Protein AF-A0A8C3CHC8-F1 (afdb_monomer_lite)

Radius of gyration: 32.54 Å; chains: 1; bounding box: 81×34×77 Å

pLDDT: mean 74.89, std 13.55, range [36.88, 96.38]

Sequence (89 aa):
LAGGGGWRWRNRPPRSCEDYWWEWRHCRGLRHAFHHYYAHGARAAAAQEALCKSERARVEEKQKYAPVWTFRKSPPPDWYLPLDQDSPK

Foldseek 3Di:
DPDDPDPPPPPDPDPDPVVVVVCVVVPPDPVVVVCCCVVPNPVVPVVVVVVVVVVVVVVVVVVVDDPPDDDDPDPDPCPPPDDCPPDDD

Structure (mmCIF, N/CA/C/O backbone):
data_AF-A0A8C3CHC8-F1
#
_entry.id   AF-A0A8C3CHC8-F1
#
loop_
_atom_site.group_PDB
_atom_site.id
_atom_site.type_symbol
_atom_site.label_atom_id
_atom_site.label_alt_id
_atom_site.label_comp_id
_atom_site.label_asym_id
_atom_site.label_entity_id
_atom_site.label_seq_id
_atom_site.pdbx_PDB_ins_code
_atom_site.Cartn_x
_atom_site.Cartn_y
_atom_site.Cartn_z
_atom_site.occupancy
_atom_site.B_iso_or_equiv
_atom_site.auth_seq_id
_atom_site.auth_comp_id
_atom_site.auth_asym_id
_atom_site.auth_atom_id
_atom_site.pdbx_PDB_model_num
ATOM 1 N N . LEU A 1 1 ? 57.678 -3.793 -31.708 1.00 36.88 1 LEU A N 1
ATOM 2 C CA . LEU A 1 1 ? 57.282 -3.456 -30.321 1.00 36.88 1 LEU A CA 1
ATOM 3 C C . LEU A 1 1 ? 55.959 -2.691 -30.362 1.00 36.88 1 LEU A C 1
ATOM 5 O O . LEU A 1 1 ? 55.955 -1.480 -30.527 1.00 36.88 1 LEU A O 1
ATOM 9 N N . ALA A 1 2 ? 54.833 -3.407 -30.315 1.00 45.44 2 ALA A N 1
ATOM 10 C CA . ALA A 1 2 ? 53.496 -2.814 -30.299 1.00 45.44 2 ALA A CA 1
ATOM 11 C C . ALA A 1 2 ? 53.113 -2.476 -28.848 1.00 45.44 2 ALA A C 1
ATOM 13 O O . ALA A 1 2 ? 52.579 -3.310 -28.126 1.00 45.44 2 ALA A O 1
ATOM 14 N N . GLY A 1 3 ? 53.449 -1.267 -28.400 1.00 48.53 3 GLY A N 1
ATOM 15 C CA . GLY A 1 3 ? 53.162 -0.771 -27.051 1.00 48.53 3 GLY A CA 1
ATOM 16 C C . GLY A 1 3 ? 52.242 0.446 -27.093 1.00 48.53 3 GLY A C 1
ATOM 17 O O . GLY A 1 3 ? 52.686 1.553 -26.823 1.00 48.53 3 GLY A O 1
ATOM 18 N N . GLY A 1 4 ? 50.975 0.264 -27.478 1.00 50.19 4 GLY A N 1
ATOM 19 C CA . GLY A 1 4 ? 50.026 1.371 -27.689 1.00 50.19 4 GLY A CA 1
ATOM 20 C C . GLY A 1 4 ? 48.684 1.250 -26.956 1.00 50.19 4 GLY A C 1
ATOM 21 O O . GLY A 1 4 ? 47.739 1.940 -27.320 1.00 50.19 4 GLY A O 1
ATOM 22 N N . GLY A 1 5 ? 48.555 0.362 -25.962 1.00 51.31 5 GLY A N 1
ATOM 23 C CA . GLY A 1 5 ? 47.256 0.029 -25.345 1.00 51.31 5 GLY A CA 1
ATOM 24 C C . GLY A 1 5 ? 46.976 0.609 -23.950 1.00 51.31 5 GLY A C 1
ATOM 25 O O . GLY A 1 5 ? 45.856 0.488 -23.461 1.00 51.31 5 GLY A O 1
ATOM 26 N N . GLY A 1 6 ? 47.959 1.223 -23.282 1.00 51.28 6 GLY A N 1
ATOM 27 C CA . GLY A 1 6 ? 47.875 1.516 -21.838 1.00 51.28 6 GLY A CA 1
ATOM 28 C C . GLY A 1 6 ? 47.207 2.839 -21.437 1.00 51.28 6 GLY A C 1
ATOM 29 O O . GLY A 1 6 ? 46.792 2.991 -20.289 1.00 51.28 6 GLY A O 1
ATOM 30 N N . TRP A 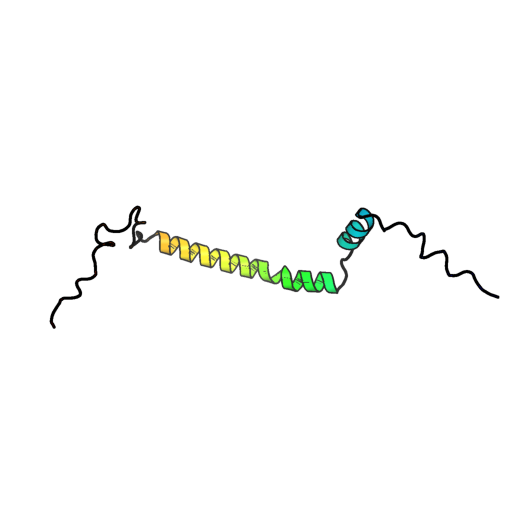1 7 ? 47.083 3.801 -22.357 1.00 49.75 7 TRP A N 1
ATOM 31 C CA . TRP A 1 7 ? 46.711 5.186 -22.016 1.00 49.75 7 TRP A CA 1
ATOM 32 C C . TRP A 1 7 ? 45.217 5.500 -22.166 1.00 49.75 7 TRP A C 1
ATOM 34 O O . TRP A 1 7 ? 44.740 6.493 -21.625 1.00 49.75 7 TRP A O 1
ATOM 44 N N . ARG A 1 8 ? 44.453 4.654 -22.871 1.00 57.12 8 ARG A N 1
ATOM 45 C CA . ARG A 1 8 ? 43.039 4.928 -23.190 1.00 57.12 8 ARG A CA 1
ATOM 46 C C . ARG A 1 8 ? 42.083 4.669 -22.015 1.00 57.12 8 ARG A C 1
ATOM 48 O O . ARG A 1 8 ? 41.015 5.265 -21.963 1.00 57.12 8 ARG A O 1
ATOM 55 N N . TRP A 1 9 ? 42.468 3.819 -21.061 1.00 56.50 9 TRP A N 1
ATOM 56 C CA . TRP A 1 9 ? 41.637 3.477 -19.897 1.00 56.50 9 TRP A CA 1
ATOM 57 C C . TRP A 1 9 ? 41.854 4.403 -18.695 1.00 56.50 9 TRP A C 1
ATOM 59 O O . TRP A 1 9 ? 40.936 4.600 -17.908 1.00 56.50 9 TRP A O 1
ATOM 69 N N . ARG A 1 10 ? 43.052 4.987 -18.559 1.00 58.28 10 ARG A N 1
ATOM 70 C CA . ARG A 1 10 ? 43.455 5.753 -17.365 1.00 58.28 10 ARG A CA 1
ATOM 71 C C . ARG A 1 10 ? 42.966 7.209 -17.363 1.00 58.28 10 ARG A C 1
ATOM 73 O O . ARG A 1 10 ? 42.885 7.803 -16.301 1.00 58.28 10 ARG A O 1
ATOM 80 N N . ASN A 1 11 ? 42.601 7.746 -18.531 1.00 59.94 11 ASN A N 1
ATOM 81 C CA . ASN A 1 11 ? 42.092 9.113 -18.717 1.00 59.94 11 ASN A CA 1
ATOM 82 C C . ASN A 1 11 ? 40.651 9.144 -19.248 1.00 59.94 11 ASN A C 1
ATOM 84 O O . ASN A 1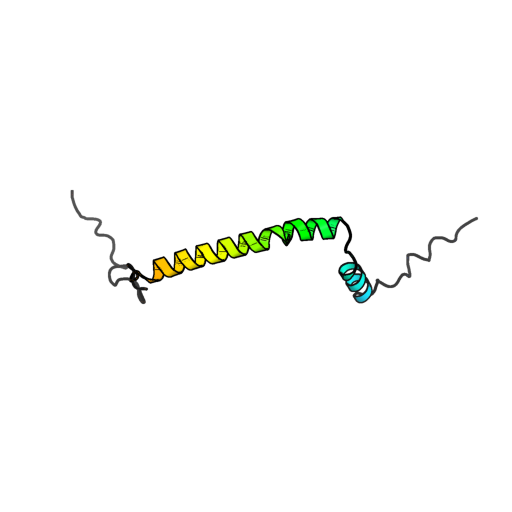 11 ? 40.253 10.108 -19.899 1.00 59.94 11 ASN A O 1
ATOM 88 N N . ARG A 1 12 ? 39.856 8.087 -19.020 1.00 69.25 12 ARG A N 1
ATOM 89 C CA . ARG A 1 12 ? 38.432 8.154 -19.349 1.00 69.25 12 ARG A CA 1
ATOM 90 C C . ARG A 1 12 ? 37.725 8.910 -18.220 1.00 69.25 12 ARG A C 1
ATOM 92 O O . ARG A 1 12 ? 37.685 8.369 -17.114 1.00 69.25 12 ARG A O 1
ATOM 99 N N . PRO A 1 13 ? 37.198 10.126 -18.458 1.00 66.31 13 PRO A N 1
ATOM 100 C CA . PRO A 1 13 ? 36.423 10.816 -17.439 1.00 66.31 13 PRO A CA 1
ATOM 101 C C . PRO A 1 13 ? 35.271 9.905 -16.987 1.00 66.31 13 PRO A C 1
ATOM 103 O O . PRO A 1 13 ? 34.737 9.155 -17.821 1.00 66.31 13 PRO A O 1
ATOM 106 N N . PRO A 1 14 ? 34.909 9.918 -15.689 1.00 75.19 14 PRO A N 1
ATOM 107 C CA . PRO A 1 14 ? 33.747 9.189 -15.204 1.00 75.19 14 PRO A CA 1
ATOM 108 C C . PRO A 1 14 ? 32.559 9.521 -16.102 1.00 75.19 14 PRO A C 1
ATOM 110 O O . PRO A 1 14 ? 32.355 10.685 -16.451 1.00 75.19 14 PRO A O 1
ATOM 113 N N . ARG A 1 15 ? 31.825 8.492 -16.536 1.00 79.31 15 ARG A N 1
ATOM 114 C CA . ARG A 1 15 ? 30.636 8.706 -17.367 1.00 79.31 15 ARG A CA 1
ATOM 115 C C . ARG A 1 15 ? 29.702 9.669 -16.644 1.00 79.31 15 ARG A C 1
ATOM 117 O O . ARG A 1 15 ? 29.589 9.593 -15.419 1.00 79.31 15 ARG A O 1
ATOM 124 N N . SER A 1 16 ? 29.073 10.574 -17.388 1.00 80.25 16 SER A N 1
ATOM 125 C CA . SER A 1 16 ? 28.169 11.527 -16.759 1.00 80.25 16 SER A CA 1
ATOM 126 C C . SER A 1 16 ? 26.983 10.776 -16.153 1.00 80.25 16 SER A C 1
ATOM 128 O O . SER A 1 16 ? 26.565 9.725 -16.651 1.00 80.25 16 SER A O 1
ATOM 130 N N . CYS A 1 17 ? 26.438 11.305 -15.060 1.00 78.00 17 CYS A N 1
ATOM 131 C CA . CYS A 1 17 ? 25.233 10.741 -14.458 1.00 78.00 17 CYS A CA 1
ATOM 132 C C . CYS A 1 17 ? 24.066 10.725 -15.458 1.00 78.00 17 CYS A C 1
ATOM 134 O O . CYS A 1 17 ? 23.274 9.787 -15.445 1.00 78.00 17 CYS A O 1
ATOM 136 N N . GLU A 1 18 ? 24.009 11.713 -16.357 1.00 78.81 18 GLU A N 1
ATOM 137 C CA . GLU A 1 18 ? 23.019 11.799 -17.433 1.00 78.81 18 GLU A CA 1
ATOM 138 C C . GLU A 1 18 ? 23.125 10.631 -18.415 1.00 78.81 18 GLU A C 1
ATOM 140 O O . GLU A 1 18 ? 22.099 10.077 -18.796 1.00 78.81 18 GLU A O 1
ATOM 145 N N . ASP A 1 19 ? 24.337 10.185 -18.764 1.00 79.06 19 ASP A N 1
ATOM 146 C CA . ASP A 1 19 ? 24.532 9.021 -19.641 1.00 79.06 19 ASP A CA 1
ATOM 147 C C . ASP A 1 19 ? 24.020 7.739 -18.979 1.00 79.06 19 ASP A C 1
ATOM 149 O O . ASP A 1 19 ? 23.333 6.934 -19.606 1.00 79.06 19 ASP A O 1
ATOM 153 N N . TYR A 1 20 ? 24.321 7.557 -17.690 1.00 72.44 20 TYR A N 1
ATOM 154 C CA . TYR A 1 20 ? 23.827 6.409 -16.929 1.00 72.44 20 TYR A CA 1
ATOM 155 C C . TYR A 1 20 ? 22.299 6.442 -16.795 1.00 72.44 20 TYR A C 1
ATOM 157 O O . TYR A 1 20 ? 21.627 5.419 -16.941 1.00 72.44 20 TYR A O 1
ATOM 165 N N . TRP A 1 21 ? 21.738 7.627 -16.558 1.00 71.44 21 TRP A N 1
ATOM 166 C CA . TRP A 1 21 ? 20.299 7.835 -16.466 1.00 71.44 21 TRP A CA 1
ATOM 167 C C . TRP A 1 21 ? 19.596 7.597 -17.810 1.00 71.44 21 TRP A C 1
ATOM 169 O O . TRP A 1 21 ? 18.556 6.935 -17.851 1.00 71.44 21 TRP A O 1
ATOM 179 N N . TRP A 1 22 ? 20.192 8.040 -18.922 1.00 75.81 22 TRP A N 1
ATOM 180 C CA . TRP A 1 22 ? 19.719 7.756 -20.277 1.00 75.81 22 TRP A CA 1
ATOM 181 C C . TRP A 1 22 ? 19.778 6.263 -20.596 1.00 75.81 22 TRP A C 1
ATOM 183 O O . TRP A 1 22 ? 18.782 5.715 -21.068 1.00 75.81 22 TRP A O 1
ATOM 193 N N . GLU A 1 23 ? 20.887 5.579 -20.303 1.00 76.31 23 GLU A N 1
ATOM 194 C CA . GLU A 1 23 ? 21.024 4.130 -20.497 1.00 76.31 23 GLU A CA 1
ATOM 195 C C . GLU A 1 23 ? 19.998 3.355 -19.666 1.00 76.31 23 GLU A C 1
ATOM 197 O O . GLU A 1 23 ? 19.351 2.451 -20.190 1.00 76.31 23 GLU A O 1
ATOM 202 N N . TRP A 1 24 ? 19.778 3.731 -18.403 1.00 69.81 24 TRP A N 1
ATOM 203 C CA . TRP A 1 24 ? 18.743 3.131 -17.559 1.00 69.81 24 TRP A CA 1
ATOM 204 C C . TRP A 1 24 ? 17.338 3.355 -18.132 1.00 69.81 24 TRP A C 1
ATOM 206 O O . TRP A 1 24 ? 16.553 2.412 -18.245 1.00 69.81 24 TRP A O 1
ATOM 216 N N . ARG A 1 25 ? 17.040 4.579 -18.583 1.00 70.81 25 ARG A N 1
ATOM 217 C CA . ARG A 1 25 ? 15.756 4.942 -19.203 1.00 70.81 25 ARG A CA 1
ATOM 218 C C . ARG A 1 25 ? 15.508 4.211 -20.530 1.00 70.81 25 ARG A C 1
ATOM 220 O O . ARG A 1 25 ? 14.352 3.954 -20.875 1.00 70.81 25 ARG A O 1
ATOM 227 N N . HIS A 1 26 ? 16.571 3.845 -21.248 1.00 67.62 26 HIS A N 1
ATOM 228 C CA . HIS A 1 26 ? 16.516 3.117 -22.522 1.00 67.62 26 HIS A CA 1
ATOM 229 C C . HIS A 1 26 ? 16.751 1.609 -22.384 1.00 67.62 26 HIS A C 1
ATOM 231 O O . HIS A 1 26 ? 16.526 0.870 -23.343 1.00 67.62 26 HIS A O 1
ATOM 237 N N . CYS A 1 27 ? 17.127 1.117 -21.200 1.00 68.75 27 CYS A N 1
ATOM 238 C CA . CYS A 1 27 ? 17.277 -0.304 -20.894 1.00 68.75 27 CYS A CA 1
ATOM 239 C C . CYS A 1 27 ? 15.913 -1.007 -20.809 1.00 68.75 27 CYS A C 1
ATOM 241 O O . CYS A 1 27 ? 15.477 -1.460 -19.754 1.00 68.75 27 CYS A O 1
ATOM 243 N N . ARG A 1 28 ? 15.255 -1.165 -21.961 1.00 69.81 28 ARG A N 1
ATOM 244 C CA . ARG A 1 28 ? 14.034 -1.961 -22.159 1.00 69.81 28 ARG A CA 1
ATOM 245 C C . ARG A 1 28 ? 14.337 -3.346 -22.740 1.00 69.81 28 ARG A C 1
ATOM 247 O O . ARG A 1 28 ? 13.628 -3.836 -23.612 1.00 69.81 28 ARG A O 1
ATOM 254 N N . GLY A 1 29 ? 15.422 -3.975 -22.289 1.00 75.94 29 GLY A N 1
ATOM 255 C CA . GLY A 1 29 ? 15.780 -5.331 -22.716 1.00 75.94 29 GLY A CA 1
ATOM 256 C C . GLY A 1 29 ? 14.776 -6.389 -22.239 1.00 75.94 29 GLY A C 1
ATOM 257 O O . GLY A 1 29 ? 13.946 -6.129 -21.368 1.00 75.94 29 GLY A O 1
ATOM 258 N N . LEU A 1 30 ? 14.900 -7.621 -22.745 1.00 73.81 30 LEU A N 1
ATOM 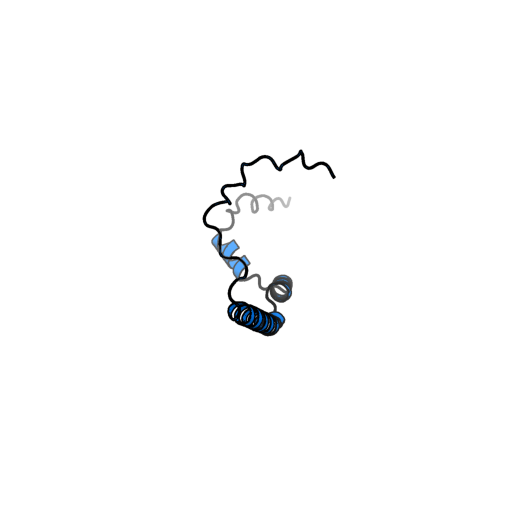259 C CA . LEU A 1 30 ? 14.014 -8.744 -22.391 1.00 73.81 30 LEU A CA 1
ATOM 260 C C . LEU A 1 30 ? 13.905 -8.974 -20.876 1.00 73.81 30 LEU A C 1
ATOM 262 O O . LEU A 1 30 ? 12.818 -9.231 -20.373 1.00 73.81 30 LEU A O 1
ATOM 266 N N . ARG A 1 31 ? 15.005 -8.806 -20.128 1.00 79.94 31 ARG A N 1
ATOM 267 C CA . ARG A 1 31 ? 15.003 -8.904 -18.660 1.00 79.94 31 ARG A CA 1
ATOM 268 C C . ARG A 1 31 ? 14.157 -7.806 -18.004 1.00 79.94 31 ARG A C 1
ATOM 270 O O . ARG A 1 31 ? 13.451 -8.082 -17.043 1.00 79.94 31 ARG A O 1
ATOM 277 N N . HIS A 1 32 ? 14.207 -6.577 -18.521 1.00 79.75 32 HIS A N 1
ATOM 278 C CA . HIS A 1 32 ? 13.367 -5.476 -18.039 1.00 79.75 32 HIS A CA 1
ATOM 279 C C . HIS A 1 32 ? 11.893 -5.740 -18.357 1.00 79.75 32 HIS A C 1
ATOM 281 O O . HIS A 1 32 ? 11.058 -5.615 -17.470 1.00 79.75 32 HIS A O 1
ATOM 287 N N . ALA A 1 33 ? 11.581 -6.187 -19.576 1.00 76.25 33 ALA A N 1
ATOM 288 C CA . ALA A 1 33 ? 10.223 -6.574 -19.952 1.00 76.25 33 ALA A CA 1
ATOM 289 C C . ALA A 1 33 ? 9.693 -7.732 -19.086 1.00 76.25 33 ALA A C 1
ATOM 291 O O . ALA A 1 33 ? 8.555 -7.682 -18.629 1.00 76.25 33 ALA A O 1
ATOM 292 N N . PHE A 1 34 ? 10.531 -8.730 -18.790 1.00 80.31 34 PHE A N 1
ATOM 293 C CA . PHE A 1 34 ? 10.198 -9.841 -17.898 1.00 80.31 34 PHE A CA 1
ATOM 294 C C . PHE A 1 34 ? 9.928 -9.359 -16.468 1.00 80.31 34 PHE A C 1
ATOM 296 O O . PHE A 1 34 ? 8.873 -9.654 -15.913 1.00 80.31 34 PHE A O 1
ATOM 303 N N . HIS A 1 35 ? 10.828 -8.561 -15.881 1.00 79.31 35 HIS A N 1
ATOM 304 C CA . HIS A 1 35 ? 10.602 -7.992 -14.550 1.00 79.31 35 HIS A CA 1
ATOM 305 C C . HIS A 1 35 ? 9.345 -7.128 -14.508 1.00 79.31 35 HIS A C 1
ATOM 307 O O . HIS A 1 35 ? 8.549 -7.272 -13.590 1.00 79.31 35 HIS A O 1
ATOM 313 N N . HIS A 1 36 ? 9.121 -6.284 -15.513 1.00 74.50 36 HIS A N 1
ATOM 314 C CA . HIS A 1 36 ? 7.933 -5.443 -15.589 1.00 74.50 36 HIS A CA 1
ATOM 315 C C . HIS A 1 36 ? 6.649 -6.272 -15.771 1.00 74.50 36 HIS A C 1
ATOM 317 O O . HIS A 1 36 ? 5.611 -5.923 -15.218 1.00 74.50 36 HIS A O 1
ATOM 323 N N . TYR A 1 37 ? 6.703 -7.398 -16.487 1.00 74.88 37 TYR A N 1
ATOM 324 C CA . TYR A 1 37 ? 5.578 -8.325 -16.624 1.00 74.88 37 TYR A CA 1
ATOM 325 C C . TYR A 1 37 ? 5.249 -9.055 -15.313 1.00 74.88 37 TYR A C 1
ATOM 327 O O . TYR A 1 37 ? 4.080 -9.197 -14.982 1.00 74.88 37 TYR A O 1
ATOM 335 N N . TYR A 1 38 ? 6.237 -9.490 -14.530 1.00 72.88 38 TYR A N 1
ATOM 336 C CA . TYR A 1 38 ? 5.959 -10.168 -13.255 1.00 72.88 38 TYR A CA 1
ATOM 337 C C . TYR A 1 38 ? 5.684 -9.201 -12.094 1.00 72.88 38 TYR A C 1
ATOM 339 O O . TYR A 1 38 ? 4.894 -9.530 -11.216 1.00 72.88 38 TYR A O 1
ATOM 347 N N . ALA A 1 39 ? 6.290 -8.011 -12.092 1.00 75.06 39 ALA A N 1
ATOM 348 C CA . ALA A 1 39 ? 6.097 -7.005 -11.045 1.00 75.06 39 ALA A CA 1
ATOM 349 C C . ALA A 1 39 ? 4.858 -6.123 -11.272 1.00 75.06 39 ALA A C 1
ATOM 351 O O . ALA A 1 39 ? 4.211 -5.712 -10.312 1.00 75.06 39 ALA A O 1
ATOM 352 N N . HIS A 1 40 ? 4.524 -5.823 -12.532 1.00 70.50 40 HIS A N 1
ATOM 353 C CA . HIS A 1 40 ? 3.463 -4.875 -12.901 1.00 70.50 40 HIS A CA 1
ATOM 354 C C . HIS A 1 40 ? 2.508 -5.418 -13.975 1.00 70.50 40 HIS A C 1
ATOM 356 O O . HIS A 1 40 ? 1.734 -4.655 -14.549 1.00 70.50 40 HIS A O 1
ATOM 362 N N . GLY A 1 41 ? 2.588 -6.710 -14.309 1.00 62.81 41 GLY A N 1
ATOM 363 C CA . GLY A 1 41 ? 1.924 -7.302 -15.469 1.00 62.81 41 GLY A CA 1
ATOM 364 C C . GLY A 1 41 ? 0.450 -6.955 -15.620 1.00 62.81 41 GLY A C 1
ATOM 365 O O . GLY A 1 41 ? -0.328 -6.999 -14.671 1.00 62.81 41 GLY A O 1
ATOM 366 N N . ALA A 1 42 ? 0.049 -6.732 -16.872 1.00 57.34 42 ALA A N 1
ATOM 367 C CA . ALA A 1 42 ? -1.312 -6.398 -17.292 1.00 57.34 42 ALA A CA 1
ATOM 368 C C . ALA A 1 42 ? -2.397 -7.408 -16.849 1.00 57.34 42 ALA A C 1
ATOM 370 O O . ALA A 1 42 ? -3.577 -7.071 -16.824 1.00 57.34 42 ALA A O 1
ATOM 371 N N . ARG A 1 43 ? -2.021 -8.631 -16.444 1.00 57.12 43 ARG A N 1
ATOM 372 C CA . ARG A 1 43 ? -2.941 -9.635 -15.870 1.00 57.12 43 ARG A CA 1
ATOM 373 C C . ARG A 1 43 ? -3.391 -9.308 -14.442 1.00 57.12 43 ARG A C 1
ATOM 375 O O . ARG A 1 43 ? -4.352 -9.908 -13.971 1.00 57.12 43 ARG A O 1
ATOM 382 N N . ALA A 1 44 ? -2.727 -8.373 -13.764 1.00 61.66 44 ALA A N 1
ATOM 383 C CA . ALA A 1 44 ? -3.099 -7.947 -12.424 1.00 61.66 44 ALA A CA 1
ATOM 384 C C . ALA A 1 44 ? -4.214 -6.896 -12.422 1.00 61.66 44 ALA A C 1
ATOM 386 O O . ALA A 1 44 ? -4.906 -6.809 -11.424 1.00 61.66 44 ALA A O 1
ATOM 387 N N . ALA A 1 45 ? -4.456 -6.141 -13.501 1.00 73.50 45 ALA A N 1
ATOM 388 C CA . ALA A 1 45 ? -5.417 -5.031 -13.459 1.00 73.50 45 ALA A CA 1
ATOM 389 C C . ALA A 1 45 ? -6.853 -5.502 -13.163 1.00 73.50 45 ALA A C 1
ATOM 391 O O . ALA A 1 45 ? -7.473 -5.032 -12.214 1.00 73.50 45 ALA A O 1
ATOM 392 N N . ALA A 1 46 ? -7.352 -6.495 -13.907 1.00 80.88 46 ALA A N 1
ATOM 393 C CA . ALA A 1 46 ? -8.686 -7.053 -13.677 1.00 80.88 46 ALA A CA 1
ATOM 394 C C . ALA A 1 46 ? -8.791 -7.789 -12.327 1.00 80.88 46 ALA A C 1
ATOM 396 O O . ALA A 1 46 ? -9.803 -7.685 -11.639 1.00 80.88 46 ALA A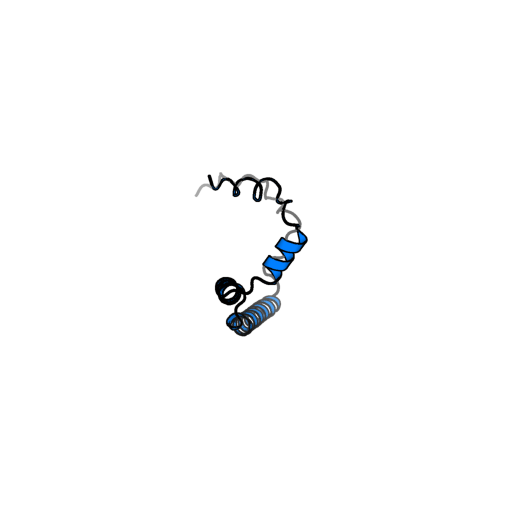 O 1
ATOM 397 N N . ALA A 1 47 ? -7.736 -8.503 -11.918 1.00 80.75 47 ALA A N 1
ATOM 398 C CA . ALA A 1 47 ? -7.696 -9.189 -10.626 1.00 80.75 47 ALA A CA 1
ATOM 399 C C . ALA A 1 47 ? -7.649 -8.195 -9.452 1.00 80.75 47 ALA A C 1
ATOM 401 O O . ALA A 1 47 ? -8.351 -8.366 -8.463 1.00 80.75 47 ALA A O 1
ATOM 402 N N . GLN A 1 48 ? -6.870 -7.125 -9.575 1.00 81.44 48 GLN A N 1
ATOM 403 C CA . GLN A 1 48 ? -6.760 -6.043 -8.603 1.00 81.44 48 GLN A CA 1
ATOM 404 C C . GLN A 1 48 ? -8.067 -5.259 -8.508 1.00 81.44 48 GLN A C 1
ATOM 406 O O . GLN A 1 48 ? -8.490 -4.919 -7.407 1.00 81.44 48 GLN A O 1
ATOM 411 N N . GLU A 1 49 ? -8.737 -5.009 -9.633 1.00 88.12 49 GLU A N 1
ATOM 412 C CA . GLU A 1 49 ? -10.059 -4.389 -9.644 1.00 88.12 49 GLU A CA 1
ATOM 413 C C . GLU A 1 49 ? -11.101 -5.295 -8.976 1.00 88.12 49 GLU A C 1
ATOM 415 O O . GLU A 1 49 ? -11.880 -4.819 -8.152 1.00 88.12 49 GLU A O 1
ATOM 420 N N . ALA A 1 50 ? -11.084 -6.601 -9.264 1.00 89.62 50 ALA A N 1
ATOM 421 C CA . ALA A 1 50 ? -11.952 -7.573 -8.606 1.00 89.62 50 ALA A CA 1
ATOM 422 C C . ALA A 1 50 ? -11.713 -7.623 -7.086 1.00 89.62 50 ALA A C 1
ATOM 424 O O . ALA A 1 50 ? -12.676 -7.569 -6.323 1.00 89.62 50 ALA A O 1
ATOM 425 N N . LEU A 1 51 ? -10.450 -7.636 -6.644 1.00 90.38 51 LEU A N 1
ATOM 426 C CA . LEU A 1 51 ? -10.078 -7.578 -5.226 1.00 90.38 51 LEU A CA 1
ATOM 427 C C . LEU A 1 51 ? -10.506 -6.258 -4.573 1.00 90.38 51 LEU A C 1
ATOM 429 O O . LEU A 1 51 ? -11.036 -6.247 -3.467 1.00 90.38 51 LEU A O 1
ATOM 433 N N . CYS A 1 52 ? -10.319 -5.129 -5.257 1.00 92.62 52 CYS A N 1
ATOM 434 C CA . CYS A 1 52 ? -10.736 -3.826 -4.747 1.00 92.62 52 CYS A CA 1
ATOM 435 C C . CYS A 1 52 ? -12.263 -3.756 -4.587 1.00 92.62 52 CYS A C 1
ATOM 437 O O . CYS A 1 52 ? -12.755 -3.270 -3.567 1.00 92.62 52 CYS A O 1
ATOM 439 N N . LYS A 1 53 ? -13.015 -4.287 -5.562 1.00 95.38 53 LYS A N 1
ATOM 440 C CA . LYS A 1 53 ? -14.479 -4.390 -5.505 1.00 95.38 53 LYS A CA 1
ATOM 441 C C . LYS A 1 53 ? -14.938 -5.294 -4.362 1.00 95.38 53 LYS A C 1
ATOM 443 O O . LYS A 1 53 ? -15.824 -4.891 -3.612 1.00 95.38 53 LYS A O 1
ATOM 448 N N . SER A 1 54 ? -14.329 -6.470 -4.187 1.00 96.06 54 SER A N 1
ATOM 449 C CA . SER A 1 54 ? -14.695 -7.382 -3.096 1.00 96.06 54 SER A CA 1
ATOM 450 C C . SER A 1 54 ? -14.383 -6.789 -1.724 1.00 96.06 54 SER A C 1
ATOM 452 O O . SER A 1 54 ? -15.206 -6.880 -0.817 1.00 96.06 54 SER A O 1
ATOM 454 N N . GLU A 1 55 ? -13.230 -6.133 -1.571 1.00 96.38 55 GLU A N 1
ATOM 455 C CA . GLU A 1 55 ? -12.862 -5.480 -0.314 1.00 96.38 55 GLU A CA 1
ATOM 456 C C . GLU A 1 55 ? -13.786 -4.311 0.010 1.00 96.38 55 GLU A C 1
ATOM 458 O O . GLU A 1 55 ? -14.218 -4.174 1.155 1.00 96.38 55 GLU A O 1
ATOM 463 N N . ARG A 1 56 ? -14.160 -3.508 -0.991 1.00 96.31 56 ARG A N 1
ATOM 464 C CA . ARG A 1 56 ? -15.136 -2.432 -0.804 1.00 96.31 56 ARG A CA 1
ATOM 465 C C . ARG A 1 56 ? -16.488 -2.978 -0.358 1.00 96.31 56 ARG A C 1
ATOM 467 O O . ARG A 1 56 ? -17.000 -2.511 0.652 1.00 96.31 56 ARG A O 1
ATOM 474 N N . ALA A 1 57 ? -17.004 -4.012 -1.023 1.00 96.31 57 ALA A N 1
ATOM 475 C CA . ALA A 1 57 ? -18.259 -4.653 -0.635 1.00 96.31 57 ALA A CA 1
ATOM 476 C C . ALA A 1 57 ? -18.198 -5.210 0.800 1.00 96.31 57 ALA A C 1
ATOM 478 O O . ALA A 1 57 ? -19.115 -5.009 1.595 1.00 96.31 57 ALA A O 1
ATOM 479 N N . ARG A 1 5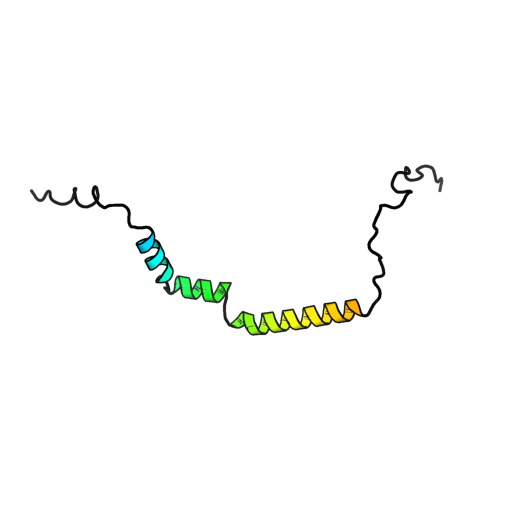8 ? -17.083 -5.853 1.174 1.00 95.06 58 ARG A N 1
ATOM 480 C CA . ARG A 1 58 ? -16.860 -6.362 2.536 1.00 95.06 58 ARG A CA 1
ATOM 481 C C . ARG A 1 58 ? -16.823 -5.238 3.577 1.00 95.06 58 ARG A C 1
ATOM 483 O O . ARG A 1 58 ? -17.267 -5.437 4.708 1.00 95.06 58 ARG A O 1
ATOM 490 N N . VAL A 1 59 ? -16.251 -4.084 3.236 1.00 92.19 59 VAL A N 1
ATOM 491 C CA . VAL A 1 59 ? -16.184 -2.906 4.114 1.00 92.19 59 VAL A CA 1
ATOM 492 C C . VAL A 1 59 ? -17.550 -2.237 4.244 1.00 92.19 59 VAL A C 1
ATOM 494 O O . VAL A 1 59 ? -17.948 -1.942 5.366 1.00 92.19 59 VAL A O 1
ATOM 497 N N . GLU A 1 60 ? -18.283 -2.055 3.147 1.00 93.56 60 GLU A N 1
ATOM 498 C CA . GLU A 1 60 ? -19.641 -1.495 3.144 1.00 93.56 60 GLU A CA 1
ATOM 499 C C . GLU A 1 60 ? -20.602 -2.353 3.972 1.00 93.56 60 GLU A C 1
ATOM 501 O O . GLU A 1 60 ? -21.334 -1.826 4.805 1.00 93.56 60 GLU A O 1
ATOM 506 N N . GLU A 1 61 ? -20.547 -3.680 3.822 1.00 93.06 61 GLU A N 1
ATOM 507 C CA . GLU A 1 61 ? -21.340 -4.596 4.646 1.00 93.06 61 GLU A CA 1
ATOM 508 C C . GLU A 1 61 ? -20.990 -4.448 6.132 1.00 93.06 61 GLU A C 1
ATOM 510 O O . GLU A 1 61 ? -21.883 -4.314 6.961 1.00 93.06 61 GLU A O 1
ATOM 515 N N . LYS A 1 62 ? -19.696 -4.375 6.483 1.00 87.62 62 LYS A N 1
ATOM 516 C CA . LYS A 1 62 ? -19.274 -4.132 7.873 1.00 87.62 62 LYS A CA 1
ATOM 517 C C . LYS A 1 62 ? -19.740 -2.777 8.413 1.00 87.62 62 LYS A C 1
ATOM 519 O O . LYS A 1 62 ? -20.009 -2.690 9.605 1.00 87.62 62 LYS A O 1
ATOM 524 N N . GLN A 1 63 ? -19.836 -1.746 7.573 1.00 87.19 63 GLN A N 1
ATOM 525 C CA . GLN A 1 63 ? -20.288 -0.409 7.975 1.00 87.19 63 GLN A CA 1
ATOM 526 C C . GLN A 1 63 ? -21.791 -0.335 8.275 1.00 87.19 63 GLN A C 1
ATOM 528 O O . GLN A 1 63 ? -22.206 0.571 8.994 1.00 87.19 63 GLN A O 1
ATOM 533 N N . LYS A 1 64 ? -22.607 -1.275 7.774 1.00 91.50 64 LYS A N 1
ATOM 534 C CA . LYS A 1 64 ? -24.046 -1.337 8.098 1.00 91.50 64 LYS A CA 1
ATOM 535 C C . LYS A 1 64 ? -24.303 -1.618 9.575 1.00 91.50 64 LYS A C 1
ATOM 537 O O . LYS A 1 64 ? -25.340 -1.228 10.105 1.00 91.50 64 LYS A O 1
ATOM 542 N N . TYR A 1 65 ? -23.375 -2.305 10.231 1.00 89.31 65 TYR A N 1
ATOM 543 C CA . TYR A 1 65 ? -23.511 -2.697 11.624 1.00 89.31 65 TYR A CA 1
ATOM 544 C C . TYR A 1 65 ? -22.797 -1.685 12.517 1.00 89.31 65 TYR A C 1
ATOM 546 O O . TYR A 1 65 ? -21.640 -1.331 12.280 1.00 89.31 65 TYR A O 1
ATOM 554 N N . ALA A 1 66 ? -23.482 -1.236 13.571 1.00 84.00 66 ALA A N 1
ATOM 555 C CA . ALA A 1 66 ? -22.858 -0.399 14.584 1.00 84.00 66 ALA A CA 1
ATOM 556 C C . ALA A 1 66 ? -21.650 -1.144 15.186 1.00 84.00 66 ALA A C 1
ATOM 558 O O . ALA A 1 66 ? -21.754 -2.341 15.480 1.00 84.00 66 ALA A O 1
ATOM 559 N N . PRO A 1 67 ? -20.495 -0.478 15.359 1.00 82.12 67 PRO A N 1
ATOM 560 C CA . PRO A 1 67 ? -19.320 -1.128 15.911 1.00 82.12 67 PRO A CA 1
ATOM 561 C C . PRO A 1 67 ? -19.637 -1.644 17.317 1.00 82.12 67 PRO A C 1
ATOM 563 O O . PRO A 1 67 ? -19.983 -0.871 18.206 1.00 82.12 67 PRO A O 1
ATOM 566 N N . VAL A 1 68 ? -19.487 -2.958 17.511 1.00 80.62 68 VAL A N 1
ATOM 567 C CA . VAL A 1 68 ? -19.680 -3.627 18.814 1.00 80.62 68 VAL A CA 1
ATOM 568 C C . VAL A 1 68 ? -18.760 -3.025 19.880 1.00 80.62 68 VAL A C 1
ATOM 570 O O . VAL A 1 68 ? -19.113 -2.952 21.053 1.00 80.62 68 VAL A O 1
ATOM 573 N N . TRP A 1 69 ? -17.590 -2.543 19.457 1.00 78.25 69 TRP A N 1
ATOM 574 C CA . TRP A 1 69 ? -16.627 -1.863 20.309 1.00 78.25 69 TRP A CA 1
ATOM 575 C C . TRP A 1 69 ? -16.531 -0.394 19.915 1.00 78.25 69 TRP A C 1
ATOM 577 O O . TRP A 1 69 ? -16.018 -0.054 18.847 1.00 78.25 69 TRP A O 1
ATOM 587 N N . THR A 1 70 ? -16.991 0.492 20.794 1.00 80.19 70 THR A N 1
ATOM 588 C CA . THR A 1 70 ? -16.695 1.921 20.688 1.00 80.19 70 THR A CA 1
ATOM 589 C C . THR A 1 70 ? -15.211 2.157 20.980 1.00 80.19 70 THR A C 1
ATOM 591 O O . THR A 1 70 ? -14.619 1.518 21.855 1.00 80.19 70 THR A O 1
ATOM 594 N N . PHE A 1 71 ? -14.574 3.058 20.225 1.00 81.69 71 PHE A N 1
ATOM 595 C CA . PHE A 1 71 ? -13.157 3.368 20.420 1.00 81.69 71 PHE A CA 1
ATOM 596 C C . PHE A 1 71 ? -12.957 4.012 21.797 1.00 81.69 71 PHE A C 1
ATOM 598 O O . PHE A 1 71 ? -13.423 5.126 22.048 1.00 81.69 71 PHE A O 1
ATOM 605 N N . ARG A 1 72 ? -12.277 3.302 22.702 1.00 83.62 72 ARG A N 1
ATOM 606 C CA . ARG A 1 72 ? -12.041 3.768 24.073 1.00 83.62 72 ARG A CA 1
ATOM 607 C C . ARG A 1 72 ? -11.030 4.915 24.056 1.00 83.62 72 ARG A C 1
ATOM 609 O O . ARG A 1 72 ? -9.970 4.804 23.448 1.00 83.62 72 ARG A O 1
ATOM 616 N N . LYS A 1 73 ? -11.367 6.030 24.707 1.00 85.62 73 LYS A N 1
ATOM 617 C CA . LYS A 1 73 ? -10.495 7.216 24.825 1.00 85.62 73 LYS A CA 1
ATOM 618 C C . LYS A 1 73 ? -9.549 7.154 2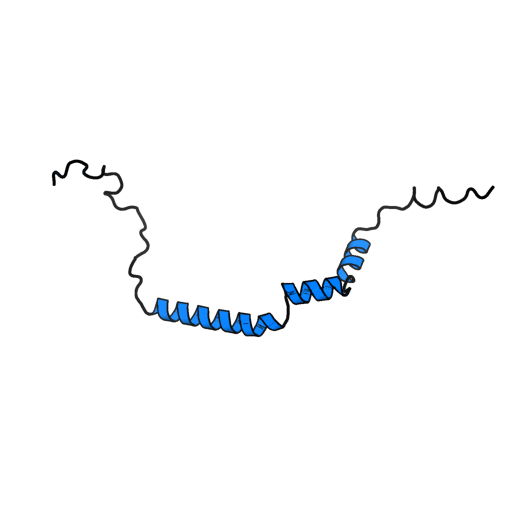6.023 1.00 85.62 73 LYS A C 1
ATOM 620 O O . LYS A 1 73 ? -8.540 7.847 26.032 1.00 85.62 73 LYS A O 1
ATOM 625 N N . SER A 1 74 ? -9.865 6.321 27.003 1.00 82.81 74 SER A N 1
ATOM 626 C CA . SER A 1 74 ? -9.044 6.063 28.177 1.00 82.81 74 SER A CA 1
ATOM 627 C C . SER A 1 74 ? -9.129 4.578 28.526 1.00 82.81 74 SER A C 1
ATOM 629 O O . SER A 1 74 ? -10.145 3.936 28.219 1.00 82.81 74 SER A O 1
ATOM 631 N N . PRO A 1 75 ? -8.083 4.012 29.147 1.00 83.94 75 PRO A N 1
ATOM 632 C CA . PRO A 1 75 ? -8.197 2.694 29.745 1.00 83.94 75 PRO A CA 1
ATOM 633 C C . PRO A 1 75 ? -9.300 2.703 30.825 1.00 83.94 75 PRO A C 1
ATOM 635 O O . PRO A 1 75 ? -9.551 3.745 31.440 1.00 83.94 75 PRO A O 1
ATOM 638 N N . PRO A 1 76 ? -9.996 1.573 31.026 1.00 84.94 76 PRO A N 1
ATOM 639 C CA . PRO A 1 76 ? -10.865 1.348 32.174 1.00 84.94 76 PRO A CA 1
ATOM 640 C C . PRO A 1 76 ? -10.215 1.763 33.516 1.00 84.94 76 PRO A C 1
ATOM 642 O O . PRO A 1 76 ? -9.014 1.547 33.692 1.00 84.94 76 PRO A O 1
ATOM 645 N N . PRO A 1 77 ? -10.962 2.371 34.459 1.00 79.88 77 PRO A N 1
ATOM 646 C CA . PRO A 1 77 ? -10.411 2.859 35.733 1.00 79.88 77 PRO A CA 1
ATOM 647 C C . PRO A 1 77 ? -9.817 1.759 36.626 1.00 79.88 77 PRO A C 1
ATOM 649 O O . PRO A 1 77 ? -8.918 2.013 37.421 1.00 79.88 77 PRO A O 1
ATOM 652 N N . ASP A 1 78 ? -10.320 0.540 36.476 1.00 80.50 78 ASP A N 1
ATOM 653 C CA . ASP A 1 78 ? -9.946 -0.684 37.181 1.00 80.50 78 ASP A CA 1
ATOM 654 C C . ASP A 1 78 ? -8.707 -1.378 36.596 1.00 80.50 78 ASP A C 1
ATOM 656 O O . ASP A 1 78 ? -8.217 -2.343 37.170 1.00 80.50 78 ASP A O 1
ATOM 660 N N . TRP A 1 79 ? -8.138 -0.874 35.496 1.00 80.81 79 TRP A N 1
ATOM 661 C CA . TRP A 1 79 ? -6.971 -1.484 34.839 1.00 80.81 79 TRP A CA 1
ATOM 662 C C . TRP A 1 79 ? -5.707 -1.504 35.715 1.00 80.81 79 TRP A C 1
ATOM 664 O O . TRP A 1 79 ? -4.780 -2.270 35.461 1.00 80.81 79 TRP A O 1
ATOM 674 N N . TYR A 1 80 ? -5.657 -0.643 36.732 1.00 76.44 80 TYR A N 1
ATOM 675 C CA . TYR A 1 80 ? -4.565 -0.573 37.705 1.00 76.44 80 TYR A CA 1
ATOM 676 C C . TYR A 1 80 ? -4.828 -1.393 38.969 1.00 76.44 80 TYR A C 1
ATOM 678 O O . TYR A 1 80 ? -3.951 -1.465 39.829 1.00 76.44 80 TYR A O 1
ATOM 686 N N . LEU A 1 81 ? -6.018 -1.981 39.113 1.00 81.38 81 LEU A N 1
ATOM 687 C CA . LEU A 1 81 ? -6.305 -2.835 40.252 1.00 81.38 81 LEU A CA 1
ATOM 688 C C . LEU A 1 81 ? -5.562 -4.164 40.064 1.00 81.38 81 LEU A C 1
ATOM 690 O O . LEU A 1 81 ? -5.631 -4.758 38.983 1.00 81.38 81 LEU A O 1
ATOM 694 N N . PRO A 1 82 ? -4.830 -4.642 41.084 1.00 82.06 82 PRO A N 1
ATOM 695 C CA . PRO A 1 82 ? -4.376 -6.021 41.105 1.00 82.06 82 PRO A CA 1
ATOM 696 C C . PRO A 1 82 ? -5.584 -6.929 40.868 1.00 82.06 82 PRO A C 1
ATOM 698 O O . PRO A 1 82 ? -6.616 -6.746 41.506 1.00 82.06 82 PRO A O 1
ATOM 701 N N . LEU A 1 83 ? -5.468 -7.878 39.934 1.00 74.25 83 LEU A N 1
ATOM 702 C CA . LEU A 1 83 ? -6.453 -8.952 39.785 1.00 74.25 83 LEU A CA 1
ATOM 703 C C . LEU A 1 83 ? -6.679 -9.559 41.171 1.00 74.25 83 LEU A C 1
ATOM 705 O O . LEU A 1 83 ? -5.690 -9.914 41.809 1.00 74.25 83 LEU A O 1
ATOM 709 N N . ASP A 1 84 ? -7.928 -9.654 41.630 1.00 70.12 84 ASP A N 1
ATOM 710 C CA . ASP A 1 84 ? -8.260 -10.256 42.923 1.00 70.12 84 ASP A CA 1
ATOM 711 C C . ASP A 1 84 ? -7.698 -11.689 42.966 1.00 70.12 84 ASP A C 1
ATOM 713 O O . ASP A 1 84 ? -8.291 -12.633 42.442 1.00 70.12 84 ASP A O 1
ATOM 717 N N . GLN A 1 85 ? -6.505 -11.856 43.544 1.00 60.31 85 GLN A N 1
ATOM 718 C CA . GLN A 1 85 ? -5.816 -13.146 43.649 1.00 60.31 85 GLN A CA 1
ATOM 719 C C . GLN A 1 85 ? -6.422 -14.034 44.749 1.00 60.31 85 GLN A C 1
ATOM 721 O O . GLN A 1 85 ? -6.048 -15.198 44.861 1.00 60.31 85 GLN A O 1
ATOM 726 N N . ASP A 1 86 ? -7.414 -13.523 45.486 1.00 56.94 86 ASP A N 1
ATOM 727 C CA . ASP A 1 86 ? -7.983 -14.152 46.678 1.00 56.94 86 ASP A CA 1
ATOM 728 C C . ASP A 1 86 ? -9.463 -14.532 46.515 1.00 56.94 86 ASP A C 1
ATOM 730 O O . ASP A 1 86 ? -10.267 -14.372 47.431 1.00 56.94 86 ASP A O 1
ATOM 734 N N . SER A 1 87 ? -9.847 -15.073 45.355 1.00 46.84 87 SER A N 1
ATOM 735 C CA . SER A 1 87 ? -11.090 -15.853 45.260 1.00 46.84 87 SER A CA 1
ATOM 736 C C . SER A 1 87 ? -10.792 -17.322 45.596 1.00 46.84 87 SER A C 1
ATOM 738 O O . SER A 1 87 ? -10.284 -18.040 44.728 1.00 46.84 87 SER A O 1
ATOM 740 N N . PRO A 1 88 ? -11.070 -17.818 46.818 1.00 60.72 88 PRO A N 1
ATOM 741 C CA . PRO A 1 88 ? -11.112 -19.257 47.046 1.00 60.72 88 PRO A CA 1
ATOM 742 C C . PRO A 1 88 ? -12.211 -19.889 46.172 1.00 60.72 88 PRO A C 1
ATOM 744 O O . PRO A 1 88 ? -13.285 -19.313 46.001 1.00 60.72 88 PRO A O 1
ATOM 747 N N . LYS A 1 89 ? -11.896 -21.053 45.586 1.00 53.25 89 LYS A N 1
ATOM 748 C CA . LYS A 1 89 ? -12.830 -21.913 44.837 1.00 53.25 89 LYS A CA 1
ATOM 749 C C . LYS A 1 89 ? -13.960 -22.444 45.708 1.00 53.25 89 LYS A C 1
ATOM 751 O O . LYS A 1 89 ? -13.684 -22.728 46.894 1.00 53.25 89 LYS A O 1
#

InterPro domains:
  IPR021475 Plasticity-Associated Neural Transcript Short/Early meiotic induction protein 1-like [PTHR28052] (43-86)

Organism: Cairina moschata (NCBI:txid8855)

Secondary structure (DSSP, 8-state):
----SSSTTTT-PPPPHHHHHHHHHH---HHHHHHHHHHH-TTHHHHHHHHHHHHHHHHHHHHTSPPSS---SS--GGGGSPP------